Protein AF-A0A822BN48-F1 (afdb_monomer_lite)

Sequence (76 aa):
METKLGKQELIKIGGGISGILHPFNIYLDGPHQGLEQKLIICNIDLSQLCIIQVFIDSAGHYSRPEVRQNDANYAP

Organism: NCBI:txid392032

Inter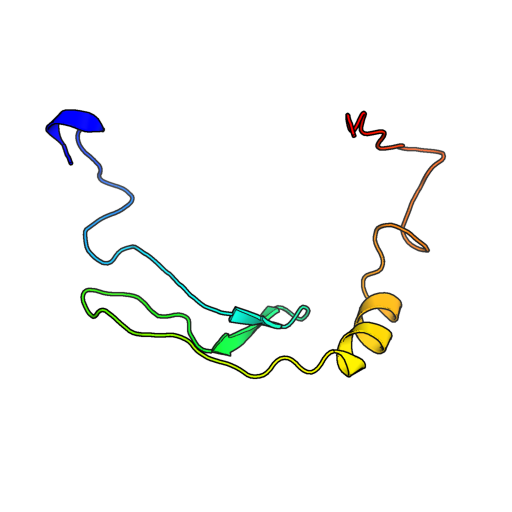Pro domains:
  IPR036526 Carbon-nitrogen hydrolase superfamily [SSF56317] (13-68)

Structure (mmCIF, N/CA/C/O backbone):
data_AF-A0A822BN48-F1
#
_entry.id   AF-A0A822BN48-F1
#
loop_
_atom_site.group_PDB
_atom_site.id
_atom_site.type_symbol
_atom_site.label_atom_id
_atom_site.label_alt_id
_atom_site.label_comp_id
_atom_site.label_asym_id
_atom_site.label_entity_id
_atom_site.label_seq_id
_atom_site.pdbx_PDB_ins_code
_atom_site.Cartn_x
_atom_site.Cartn_y
_atom_site.Cartn_z
_atom_site.occupancy
_atom_site.B_iso_or_equiv
_atom_site.auth_seq_id
_atom_site.auth_comp_id
_atom_site.auth_asym_id
_atom_site.auth_atom_id
_atom_site.pdbx_PDB_model_num
ATOM 1 N N . MET A 1 1 ? 0.010 1.415 30.355 1.00 65.25 1 MET A N 1
ATOM 2 C CA . MET A 1 1 ? 0.811 1.885 29.202 1.00 65.25 1 MET A CA 1
ATOM 3 C C . MET A 1 1 ? 1.979 2.735 29.697 1.00 65.25 1 MET A C 1
ATOM 5 O O . MET A 1 1 ? 3.113 2.383 29.413 1.00 65.25 1 MET A O 1
ATOM 9 N N . GLU A 1 2 ? 1.718 3.739 30.540 1.00 76.81 2 GLU A N 1
ATOM 10 C CA . GLU A 1 2 ? 2.734 4.615 31.153 1.00 76.81 2 GLU A CA 1
ATOM 11 C C . GLU A 1 2 ? 3.813 3.881 31.968 1.00 76.81 2 GLU A C 1
ATOM 13 O O . GLU A 1 2 ? 4.997 4.147 31.808 1.00 76.81 2 GLU A O 1
ATOM 18 N N . THR A 1 3 ? 3.438 2.863 32.746 1.00 79.56 3 THR A N 1
ATOM 19 C CA . THR A 1 3 ? 4.393 2.039 33.511 1.00 79.56 3 THR A CA 1
ATOM 20 C C . THR A 1 3 ? 5.351 1.204 32.653 1.00 79.56 3 THR A C 1
ATOM 22 O O . THR A 1 3 ? 6.347 0.719 33.175 1.00 79.56 3 THR A O 1
ATOM 25 N N . LYS A 1 4 ? 5.063 1.008 31.356 1.00 80.44 4 LYS A N 1
ATOM 26 C CA . LYS A 1 4 ? 5.889 0.198 30.438 1.00 80.44 4 LYS A CA 1
ATOM 27 C C . LYS A 1 4 ? 6.612 1.022 29.371 1.00 80.44 4 LYS A C 1
ATOM 29 O O . LYS A 1 4 ? 7.700 0.640 28.966 1.00 80.44 4 LYS A O 1
ATOM 34 N N . LEU A 1 5 ? 6.000 2.107 28.894 1.00 78.31 5 LEU A N 1
ATOM 35 C CA . LEU A 1 5 ? 6.511 2.930 27.788 1.00 78.31 5 LEU A CA 1
ATOM 36 C C . LEU A 1 5 ? 6.872 4.364 28.215 1.00 78.31 5 LEU A C 1
ATOM 38 O O . LEU A 1 5 ? 7.313 5.149 27.382 1.00 78.31 5 LEU A O 1
ATOM 42 N N . GLY A 1 6 ? 6.685 4.713 29.492 1.00 84.62 6 GLY A N 1
ATOM 43 C CA . GLY A 1 6 ? 6.780 6.088 29.973 1.00 84.62 6 GLY A CA 1
ATOM 44 C C . GLY A 1 6 ? 5.551 6.926 29.610 1.00 84.62 6 GLY A C 1
ATOM 45 O O . GLY A 1 6 ? 4.617 6.462 28.946 1.00 84.62 6 GLY A O 1
ATOM 46 N N . LYS A 1 7 ? 5.535 8.176 30.078 1.00 84.62 7 LYS A N 1
ATOM 47 C CA . LYS A 1 7 ? 4.482 9.145 29.762 1.00 84.62 7 LYS A CA 1
ATOM 48 C C . LYS A 1 7 ? 4.480 9.430 28.254 1.00 84.62 7 LYS A C 1
ATOM 50 O O . LYS A 1 7 ? 5.477 9.904 27.717 1.00 84.62 7 LYS A O 1
ATOM 55 N N . GLN A 1 8 ? 3.371 9.126 27.578 1.00 80.00 8 GLN A N 1
ATOM 56 C CA . GLN A 1 8 ? 3.214 9.298 26.131 1.00 80.00 8 GLN A CA 1
ATOM 57 C C . GLN A 1 8 ? 2.287 10.482 25.834 1.00 80.00 8 GLN A C 1
ATOM 59 O O . GLN A 1 8 ? 1.093 10.423 26.116 1.00 80.00 8 GLN A O 1
ATOM 64 N N . GLU A 1 9 ? 2.829 11.537 25.228 1.00 82.25 9 GLU A N 1
ATOM 65 C CA . GLU A 1 9 ? 2.070 12.736 24.835 1.00 82.25 9 GLU A CA 1
ATOM 66 C C . GLU A 1 9 ? 1.705 12.762 23.342 1.00 82.25 9 GLU A C 1
ATOM 68 O O . GLU A 1 9 ? 0.824 13.524 22.944 1.00 82.25 9 GLU A O 1
ATOM 73 N N . LEU A 1 10 ? 2.349 11.926 22.517 1.00 79.75 10 LEU A N 1
ATOM 74 C CA . LEU A 1 10 ? 2.216 11.948 21.056 1.00 79.75 10 LEU A CA 1
ATOM 75 C C . LEU A 1 10 ? 1.091 11.038 20.550 1.00 79.75 10 LEU A C 1
ATOM 77 O O . LEU A 1 10 ? 0.297 11.452 19.712 1.00 79.75 10 LEU A O 1
ATOM 81 N N . ILE A 1 11 ? 0.995 9.810 21.069 1.00 78.44 11 ILE A N 1
ATOM 82 C CA . ILE A 1 11 ? -0.038 8.840 20.674 1.00 78.44 11 ILE A CA 1
ATOM 83 C C . ILE A 1 11 ? -0.968 8.605 21.860 1.00 78.44 11 ILE A C 1
ATOM 85 O O . ILE A 1 11 ? -0.647 7.863 22.789 1.00 78.44 11 ILE A O 1
ATOM 89 N N . LYS A 1 12 ? -2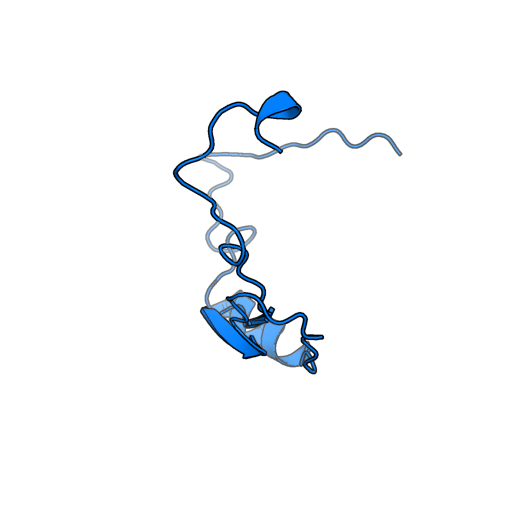.120 9.276 21.831 1.00 83.12 12 LYS A N 1
ATOM 90 C CA . LYS A 1 12 ? -3.161 9.178 22.863 1.00 83.12 12 LYS A CA 1
ATOM 91 C C . LYS A 1 12 ? -4.139 8.045 22.545 1.00 83.12 12 LYS A C 1
ATOM 93 O O . LYS A 1 12 ? -4.111 7.468 21.457 1.00 83.12 12 LYS A O 1
ATOM 98 N N . ILE A 1 13 ? -5.012 7.717 23.498 1.00 83.19 13 ILE A N 1
ATOM 99 C CA . ILE A 1 13 ? -6.104 6.759 23.268 1.00 83.19 13 ILE A CA 1
ATOM 100 C C . ILE A 1 13 ? -6.927 7.241 22.062 1.00 83.19 13 ILE A C 1
ATOM 102 O O . ILE A 1 13 ? -7.312 8.406 22.003 1.00 83.19 13 ILE A O 1
ATOM 106 N N . GLY A 1 14 ? -7.150 6.353 21.091 1.00 85.00 14 GLY A N 1
ATOM 107 C CA . GLY A 1 14 ? -7.821 6.679 19.828 1.00 85.00 14 GLY A CA 1
ATOM 108 C C . GLY A 1 14 ? -6.953 7.401 18.789 1.00 85.00 14 GLY A C 1
ATOM 109 O O . GLY A 1 14 ? -7.466 7.790 17.745 1.00 85.00 14 GLY A O 1
ATOM 110 N N . GLY A 1 15 ? -5.650 7.563 19.042 1.00 85.50 15 GLY A N 1
ATOM 111 C CA . GLY A 1 15 ? -4.682 8.134 18.096 1.00 85.50 15 GLY A CA 1
ATOM 112 C C . GLY A 1 15 ? -4.175 7.155 17.030 1.00 85.50 15 GLY A C 1
ATOM 113 O O . GLY A 1 15 ? -3.304 7.513 16.244 1.00 85.50 15 GLY A O 1
ATOM 114 N N . GLY A 1 16 ? -4.679 5.918 17.017 1.00 89.25 16 GLY A N 1
ATOM 115 C CA . GLY A 1 16 ? -4.417 4.967 15.942 1.00 89.25 16 GLY A CA 1
ATOM 116 C C . GLY A 1 16 ? -5.189 5.355 14.684 1.00 89.25 16 GLY A C 1
ATOM 117 O O . GLY A 1 16 ? -6.351 5.747 14.767 1.00 89.25 16 GLY A O 1
ATOM 118 N N . ILE A 1 17 ? -4.536 5.231 13.532 1.00 92.50 17 ILE A N 1
ATOM 119 C CA . ILE A 1 17 ? -5.137 5.467 12.221 1.00 92.50 17 ILE A CA 1
ATOM 120 C C . ILE A 1 17 ? -4.968 4.186 11.414 1.00 92.50 17 ILE A C 1
ATOM 122 O O . ILE A 1 17 ? -3.879 3.615 11.360 1.00 92.50 17 ILE A O 1
ATOM 126 N N . SER A 1 18 ? -6.045 3.698 10.815 1.00 95.06 18 SER A N 1
ATOM 127 C CA . SER A 1 18 ? -6.020 2.515 9.951 1.00 95.06 18 SER A CA 1
ATOM 128 C C . SER A 1 18 ? -6.784 2.798 8.669 1.00 95.06 18 SER A C 1
ATOM 130 O O . SER A 1 18 ? -7.813 3.460 8.697 1.00 95.06 18 SER A O 1
ATOM 132 N N . GLY A 1 19 ? -6.290 2.313 7.538 1.00 96.06 19 GLY A N 1
ATOM 133 C CA . GLY A 1 19 ? -6.921 2.508 6.237 1.00 96.06 19 GLY A CA 1
ATOM 134 C C . GLY A 1 19 ? -6.193 1.713 5.166 1.00 96.06 19 GLY A C 1
ATOM 135 O O . GLY A 1 19 ? -5.056 1.286 5.369 1.00 96.06 19 GLY A O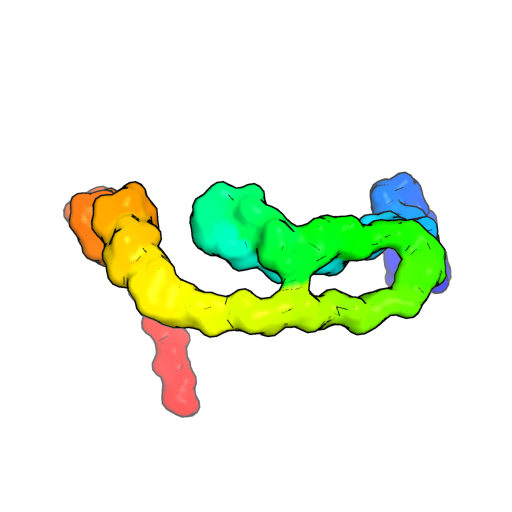 1
ATOM 136 N N . ILE A 1 20 ? -6.856 1.511 4.034 1.00 97.75 20 ILE A N 1
ATOM 137 C CA . ILE A 1 20 ? -6.296 0.824 2.871 1.00 97.75 20 ILE A CA 1
ATOM 138 C C . ILE A 1 20 ? -6.122 1.867 1.775 1.00 97.75 20 ILE A C 1
ATOM 140 O O . ILE A 1 20 ? -7.086 2.540 1.419 1.00 97.75 20 ILE A O 1
ATOM 144 N N . LEU A 1 21 ? -4.903 2.025 1.255 1.00 96.56 21 LEU A N 1
ATOM 145 C CA . LEU A 1 21 ? -4.605 2.998 0.207 1.00 96.56 21 LEU A CA 1
ATOM 146 C C . LEU A 1 21 ? -4.392 2.314 -1.143 1.00 96.56 21 LEU A C 1
ATOM 148 O O . LEU A 1 21 ? -3.639 1.350 -1.266 1.00 96.56 21 LEU A O 1
ATOM 152 N N . HIS A 1 22 ? -5.005 2.888 -2.169 1.00 95.56 22 HIS A N 1
ATOM 153 C CA . HIS A 1 22 ? -4.627 2.697 -3.556 1.00 95.56 22 HIS A CA 1
ATOM 154 C C . HIS A 1 22 ? -3.220 3.282 -3.792 1.00 95.56 22 HIS A C 1
ATOM 156 O O . HIS A 1 22 ? -2.907 4.327 -3.215 1.00 95.56 22 HIS A O 1
ATOM 162 N N . PRO A 1 23 ? -2.388 2.710 -4.684 1.00 93.94 23 PRO A N 1
ATOM 163 C CA . PRO A 1 23 ? -1.037 3.219 -4.959 1.00 93.94 23 PRO A CA 1
ATOM 164 C C . PRO A 1 23 ? -0.948 4.681 -5.439 1.00 93.94 23 PRO A C 1
ATOM 166 O O . PRO A 1 23 ? 0.105 5.297 -5.320 1.00 93.94 23 PRO A O 1
ATOM 169 N N . PHE A 1 24 ? -2.052 5.276 -5.908 1.00 92.38 24 PHE A N 1
ATOM 170 C CA . PHE A 1 24 ? -2.170 6.730 -6.134 1.00 92.38 24 PHE A CA 1
ATOM 171 C C . PHE A 1 24 ? -2.578 7.538 -4.887 1.00 92.38 24 PHE A C 1
ATOM 173 O O . PHE A 1 24 ? -3.107 8.639 -5.005 1.00 92.38 24 PHE A O 1
ATOM 180 N N . ASN A 1 25 ? -2.321 7.016 -3.688 1.00 92.94 25 ASN A N 1
ATOM 181 C CA . ASN A 1 25 ? -2.593 7.661 -2.399 1.00 92.94 25 ASN A CA 1
ATOM 182 C C . ASN A 1 25 ? -4.073 8.007 -2.155 1.00 92.94 25 ASN A C 1
ATOM 184 O O . ASN A 1 25 ? -4.391 8.998 -1.501 1.00 92.94 25 ASN A O 1
ATOM 188 N N . ILE A 1 26 ? -4.985 7.182 -2.668 1.00 93.81 26 ILE A N 1
ATOM 189 C CA . ILE A 1 26 ? -6.431 7.327 -2.451 1.00 93.81 26 ILE A CA 1
ATOM 190 C C . ILE A 1 26 ? -6.860 6.279 -1.425 1.00 93.81 26 ILE A C 1
ATOM 192 O O . ILE A 1 26 ? -6.524 5.111 -1.588 1.00 93.81 26 ILE A O 1
ATOM 196 N N . TYR A 1 27 ? -7.611 6.655 -0.391 1.00 96.56 27 TYR A N 1
ATOM 197 C CA . TYR A 1 27 ? -8.188 5.672 0.529 1.00 96.56 27 TYR A CA 1
ATOM 198 C C . TYR A 1 27 ? -9.274 4.851 -0.178 1.00 96.56 27 TYR A C 1
ATOM 200 O O . TYR A 1 27 ? -10.246 5.408 -0.681 1.00 96.56 27 TYR A O 1
ATOM 208 N N . LEU A 1 28 ? -9.099 3.530 -0.214 1.00 96.62 28 LEU A N 1
ATOM 209 C CA . LEU A 1 28 ? -10.103 2.566 -0.672 1.00 96.62 28 LEU A CA 1
ATOM 210 C C . LEU A 1 28 ? -11.123 2.263 0.433 1.00 96.62 28 LEU A C 1
ATOM 212 O O . LEU A 1 28 ? -12.299 2.066 0.145 1.00 96.62 28 LEU A O 1
ATOM 216 N N . ASP A 1 29 ? -10.666 2.251 1.687 1.00 96.19 29 ASP A N 1
ATOM 217 C CA . ASP A 1 29 ? -11.496 2.287 2.893 1.00 96.19 29 ASP A CA 1
ATOM 218 C C . ASP A 1 29 ? -10.683 2.906 4.049 1.00 96.19 29 ASP A C 1
ATOM 220 O O . ASP A 1 29 ? -9.454 2.770 4.116 1.00 96.19 29 ASP A O 1
ATOM 224 N N . GLY A 1 30 ? -11.357 3.616 4.950 1.00 93.00 30 GLY A N 1
ATOM 225 C CA . GLY A 1 30 ? -10.742 4.485 5.957 1.00 93.00 30 GLY A CA 1
ATOM 226 C C . GLY A 1 30 ? -10.447 5.919 5.460 1.00 93.00 30 GLY A C 1
ATOM 227 O O . GLY A 1 30 ? -11.003 6.347 4.450 1.00 93.00 30 GLY A O 1
ATOM 228 N N . PRO A 1 31 ? -9.602 6.691 6.172 1.00 93.75 31 PRO A N 1
ATOM 229 C CA . PRO A 1 31 ? -8.936 6.318 7.414 1.00 93.75 31 PRO A CA 1
ATOM 230 C C . PRO A 1 31 ? -9.935 6.247 8.577 1.00 93.75 31 PRO A C 1
ATOM 232 O O . PRO A 1 31 ? -10.735 7.155 8.792 1.00 93.75 31 PRO A O 1
ATOM 235 N N . HIS A 1 32 ? -9.880 5.167 9.347 1.00 94.69 32 HIS A N 1
ATOM 236 C CA . HIS A 1 32 ? -10.575 5.049 10.622 1.00 94.69 32 HIS A CA 1
ATOM 237 C C . HIS A 1 32 ? -9.679 5.554 11.750 1.00 94.69 32 HIS A C 1
ATOM 239 O O . HIS A 1 32 ? -8.502 5.195 11.815 1.00 94.69 32 HIS A O 1
ATOM 245 N N . GLN A 1 33 ? -10.253 6.362 12.637 1.00 92.75 33 GLN A N 1
ATOM 246 C CA . GLN A 1 33 ? -9.587 6.970 13.788 1.00 92.75 33 GLN A CA 1
ATOM 247 C C . GLN A 1 33 ? -10.577 7.129 14.950 1.00 92.75 33 GLN A C 1
ATOM 249 O O . GLN A 1 33 ? -11.792 7.079 14.753 1.00 92.75 33 GLN A O 1
ATOM 254 N N . GLY A 1 34 ? -10.072 7.391 16.157 1.00 90.81 34 GLY A N 1
ATOM 255 C CA . GLY A 1 34 ? -10.899 7.622 17.341 1.00 90.81 34 GLY A CA 1
ATOM 256 C C . GLY A 1 34 ? -11.059 6.388 18.230 1.00 90.81 34 GLY A C 1
ATOM 257 O O . GLY A 1 34 ? -10.262 5.455 18.184 1.00 90.81 34 GLY A O 1
ATOM 258 N N . LE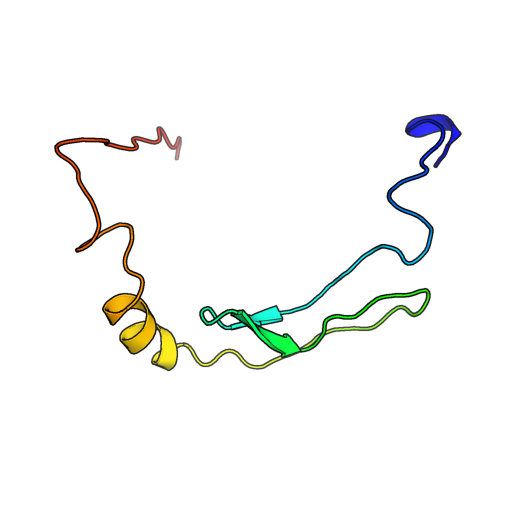U A 1 35 ? -12.056 6.427 19.117 1.00 92.25 35 LEU A N 1
ATOM 259 C CA . LEU A 1 35 ? -12.236 5.426 20.181 1.00 92.25 35 LEU A CA 1
ATOM 260 C C . LEU A 1 35 ? -13.011 4.180 19.737 1.00 92.25 35 LEU A C 1
ATOM 262 O O . LEU A 1 35 ? -13.000 3.168 20.435 1.00 92.25 35 LEU A O 1
ATOM 266 N N . GLU A 1 36 ? -13.706 4.265 18.607 1.00 93.06 36 GLU A N 1
ATOM 267 C CA . GLU A 1 36 ? -14.497 3.164 18.074 1.00 93.06 36 GLU A CA 1
ATOM 268 C C . GLU A 1 36 ? -13.586 2.087 17.479 1.00 93.06 36 GLU A C 1
ATOM 270 O O . GLU A 1 36 ? -12.608 2.390 16.796 1.00 93.06 36 GLU A O 1
ATOM 275 N N . GLN A 1 37 ? -13.921 0.818 17.700 1.00 91.75 37 GLN A N 1
ATOM 276 C CA . GLN A 1 37 ? -13.299 -0.290 16.982 1.00 91.75 37 GLN A CA 1
ATOM 277 C C . GLN A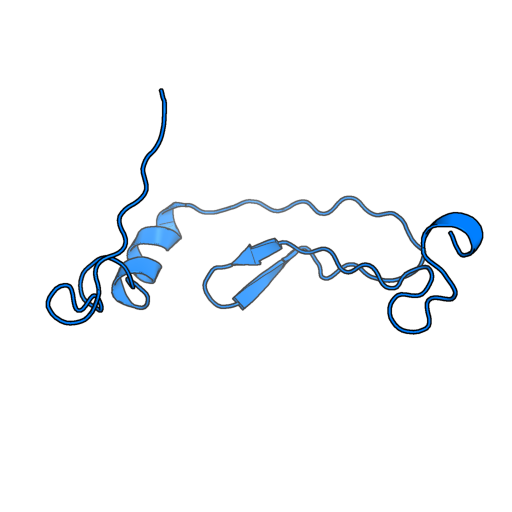 1 37 ? -14.130 -0.613 15.747 1.00 91.75 37 GLN A C 1
ATOM 279 O O . GLN A 1 37 ? -15.329 -0.861 15.853 1.00 91.75 37 GLN A O 1
ATOM 284 N N . LYS A 1 38 ? -13.480 -0.644 14.585 1.00 93.25 38 LYS A N 1
ATOM 285 C CA . LYS A 1 38 ? -14.135 -0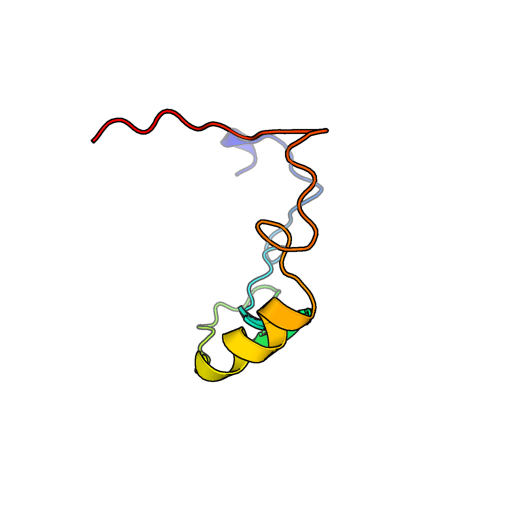.889 13.305 1.00 93.25 38 LYS A CA 1
ATOM 286 C C . LYS A 1 38 ? -13.289 -1.819 12.444 1.00 93.25 38 LYS A C 1
ATOM 288 O O . LYS A 1 38 ? -12.064 -1.711 12.429 1.00 93.25 38 LYS A O 1
ATOM 293 N N . LEU A 1 39 ? -13.953 -2.711 11.713 1.00 95.56 39 LEU A N 1
ATOM 294 C CA . LEU A 1 39 ? -13.326 -3.504 10.660 1.00 95.56 39 LEU A CA 1
ATOM 295 C C . LEU A 1 39 ? -13.319 -2.700 9.350 1.00 95.56 39 LEU A C 1
ATOM 297 O O . LEU A 1 39 ? -14.359 -2.188 8.938 1.00 95.56 39 LEU A O 1
ATOM 301 N N . ILE A 1 40 ? -12.148 -2.597 8.723 1.00 96.38 40 ILE A N 1
ATOM 302 C CA . ILE A 1 40 ? -11.929 -1.922 7.435 1.00 96.38 40 ILE A CA 1
ATOM 303 C C . ILE A 1 40 ? -11.793 -3.006 6.370 1.00 96.38 40 ILE A C 1
ATOM 305 O O . ILE A 1 40 ? -10.974 -3.915 6.523 1.00 96.38 40 ILE A O 1
ATOM 309 N N . ILE A 1 41 ? -12.606 -2.938 5.319 1.00 97.00 41 ILE A N 1
ATOM 310 C CA . ILE A 1 41 ? -12.673 -3.948 4.260 1.00 97.00 41 ILE A CA 1
ATOM 311 C C . ILE A 1 41 ? -12.819 -3.240 2.919 1.00 97.00 41 ILE A C 1
ATOM 313 O O . ILE A 1 41 ? -13.715 -2.424 2.731 1.00 97.00 41 ILE A O 1
ATOM 317 N N . CYS A 1 42 ? -11.989 -3.609 1.948 1.00 97.25 42 CYS A N 1
ATOM 318 C CA . CYS A 1 42 ? -12.150 -3.157 0.571 1.00 97.25 42 CYS A CA 1
ATOM 319 C C . CYS A 1 42 ? -11.812 -4.279 -0.416 1.00 97.25 42 CYS A C 1
ATOM 321 O O . CYS A 1 42 ? -11.144 -5.252 -0.060 1.00 97.25 42 CYS A O 1
ATOM 323 N N . ASN A 1 43 ? -12.254 -4.116 -1.663 1.00 97.19 43 ASN A N 1
ATOM 324 C CA . ASN A 1 43 ? -11.827 -4.955 -2.777 1.00 97.19 43 ASN A CA 1
ATOM 325 C C . ASN A 1 43 ? -10.633 -4.304 -3.474 1.00 97.19 43 ASN A C 1
ATOM 327 O O . ASN A 1 43 ? -10.658 -3.107 -3.759 1.00 97.19 43 ASN A O 1
ATOM 331 N N . ILE A 1 44 ? -9.616 -5.104 -3.786 1.00 96.25 44 ILE A N 1
ATOM 332 C CA . ILE A 1 44 ? -8.421 -4.645 -4.494 1.00 96.25 44 ILE A CA 1
ATOM 333 C C . ILE A 1 44 ? -8.487 -5.146 -5.935 1.00 96.25 44 ILE A C 1
ATOM 335 O O . ILE A 1 44 ? -8.507 -6.351 -6.179 1.00 96.25 44 ILE A O 1
ATOM 339 N N . ASP A 1 45 ? -8.494 -4.213 -6.885 1.00 95.62 45 ASP A N 1
ATOM 340 C CA . ASP A 1 45 ? -8.400 -4.515 -8.312 1.00 95.62 45 ASP A CA 1
ATOM 341 C C . ASP A 1 45 ? -6.930 -4.555 -8.752 1.00 95.62 45 ASP A C 1
ATOM 343 O O . ASP A 1 45 ? -6.288 -3.528 -8.977 1.00 95.62 45 ASP A O 1
ATOM 347 N N . LEU A 1 46 ? -6.388 -5.766 -8.882 1.00 95.81 46 LEU A N 1
ATOM 348 C CA . LEU A 1 46 ? -4.994 -5.976 -9.278 1.00 95.81 46 LEU A CA 1
ATOM 349 C C . LEU A 1 46 ? -4.712 -5.591 -10.737 1.00 95.81 46 LEU A C 1
ATOM 351 O O . LEU A 1 46 ? -3.548 -5.394 -11.087 1.00 95.81 46 LEU A O 1
ATOM 355 N N . SER A 1 47 ? -5.735 -5.437 -11.585 1.00 95.56 47 SER A N 1
ATOM 356 C CA . SER A 1 47 ? -5.533 -5.021 -12.980 1.00 95.56 47 SER A CA 1
ATOM 357 C C . SER A 1 47 ? -4.995 -3.588 -13.092 1.00 95.56 47 SER A C 1
ATOM 359 O O . SER A 1 47 ? -4.312 -3.246 -14.058 1.00 95.56 47 SER A O 1
ATOM 361 N N . GLN A 1 48 ? -5.207 -2.766 -12.058 1.00 94.19 48 GLN A N 1
ATOM 362 C CA . GLN A 1 48 ? -4.735 -1.381 -12.001 1.00 94.19 48 GLN A CA 1
ATOM 363 C C . GLN A 1 48 ? -3.219 -1.282 -11.780 1.00 94.19 48 GLN A C 1
ATOM 365 O O . GLN A 1 48 ? -2.616 -0.249 -12.072 1.00 94.19 48 GLN A O 1
ATOM 370 N N . LEU A 1 49 ? -2.559 -2.358 -11.333 1.00 92.94 49 LEU A N 1
ATOM 371 C CA . LEU A 1 49 ? -1.108 -2.359 -11.122 1.00 92.94 49 LEU A CA 1
ATOM 372 C C . LEU A 1 49 ? -0.327 -2.124 -12.419 1.00 92.94 49 LEU A C 1
ATOM 374 O O . LEU A 1 49 ? 0.722 -1.484 -12.382 1.00 92.94 49 LEU A O 1
ATOM 378 N N . CYS A 1 50 ? -0.846 -2.577 -13.565 1.00 92.56 50 CYS A N 1
ATOM 379 C CA . CYS A 1 50 ? -0.184 -2.390 -14.855 1.00 92.56 50 CYS A CA 1
ATOM 380 C C . CYS A 1 50 ? 0.018 -0.907 -15.179 1.00 92.56 50 CYS A C 1
ATOM 382 O O . CYS A 1 50 ? 1.122 -0.505 -15.541 1.00 92.56 50 CYS A O 1
ATOM 384 N N . ILE A 1 51 ? -1.022 -0.084 -15.010 1.00 93.19 51 ILE A N 1
ATOM 385 C CA . ILE A 1 51 ? -0.909 1.351 -15.283 1.00 93.19 51 ILE A CA 1
ATOM 386 C C . ILE A 1 51 ? -0.045 2.049 -14.229 1.00 93.19 51 ILE A C 1
ATOM 388 O O . ILE A 1 51 ? 0.725 2.940 -14.570 1.00 93.19 51 ILE A O 1
ATOM 392 N N . ILE A 1 52 ? -0.090 1.606 -12.969 1.00 93.75 52 ILE A N 1
ATOM 393 C CA . ILE A 1 52 ? 0.747 2.167 -11.899 1.00 93.75 52 ILE A CA 1
ATOM 394 C C . ILE A 1 52 ? 2.237 1.990 -12.206 1.00 93.75 52 ILE A C 1
ATOM 396 O O . ILE A 1 52 ? 2.989 2.945 -12.047 1.00 93.75 52 ILE A O 1
ATOM 400 N N . GLN A 1 53 ? 2.664 0.822 -12.696 1.00 92.19 53 GLN A N 1
ATOM 401 C CA . GLN A 1 53 ? 4.072 0.573 -13.047 1.00 92.19 53 GLN A CA 1
ATOM 402 C C . GLN A 1 53 ? 4.562 1.466 -14.200 1.00 92.19 53 GLN A C 1
ATOM 404 O O . GLN A 1 53 ? 5.727 1.849 -14.241 1.00 92.19 53 GLN A O 1
ATOM 409 N N . VAL A 1 54 ? 3.678 1.889 -15.110 1.00 93.50 54 VAL A N 1
ATOM 410 C CA . VAL A 1 54 ? 4.051 2.877 -16.138 1.00 93.50 54 VAL A CA 1
ATOM 411 C C . VAL A 1 54 ? 4.455 4.209 -15.495 1.00 93.50 54 VAL A C 1
ATOM 413 O O . VAL A 1 54 ? 5.426 4.825 -15.925 1.00 93.50 54 VAL A O 1
ATOM 416 N N . PHE A 1 55 ? 3.747 4.641 -14.447 1.00 92.62 55 PHE A N 1
ATOM 417 C CA . PHE A 1 55 ? 3.989 5.928 -13.787 1.00 92.62 55 PHE A CA 1
ATOM 418 C C . PHE A 1 55 ? 5.015 5.874 -12.644 1.00 92.62 55 PHE A C 1
ATOM 420 O O . PHE A 1 55 ? 5.689 6.870 -12.397 1.00 92.62 55 PHE A O 1
ATOM 427 N N . ILE A 1 56 ? 5.103 4.763 -11.908 1.00 91.56 56 ILE A N 1
ATOM 428 C CA . ILE A 1 56 ? 5.792 4.678 -10.609 1.00 91.56 56 ILE A CA 1
ATOM 429 C C . ILE A 1 56 ? 6.583 3.360 -10.489 1.00 91.56 56 ILE A C 1
ATOM 431 O O . ILE A 1 56 ? 6.407 2.593 -9.544 1.00 91.56 56 ILE A O 1
ATOM 435 N N . ASP A 1 57 ? 7.470 3.087 -11.446 1.00 93.56 57 ASP A N 1
ATOM 436 C CA . ASP A 1 57 ? 8.376 1.930 -11.396 1.00 93.56 57 ASP A CA 1
ATOM 437 C C . ASP A 1 57 ? 9.785 2.344 -10.945 1.00 93.56 57 ASP A C 1
ATOM 439 O O . ASP A 1 57 ? 10.657 2.711 -11.736 1.00 93.56 57 ASP A O 1
ATOM 443 N N . SER A 1 58 ? 9.995 2.307 -9.628 1.00 91.88 58 SER A N 1
ATOM 444 C CA . SER A 1 58 ? 11.259 2.687 -8.987 1.00 91.88 58 SER A CA 1
ATOM 445 C C . SER A 1 58 ? 12.366 1.637 -9.116 1.00 91.88 58 SER A C 1
ATOM 447 O O . SER A 1 58 ? 13.539 1.969 -8.937 1.00 91.88 58 SER A O 1
ATOM 449 N N . ALA A 1 59 ? 12.012 0.383 -9.407 1.00 91.81 59 ALA A N 1
ATOM 450 C CA . ALA A 1 59 ? 12.954 -0.727 -9.510 1.00 91.81 59 ALA A CA 1
ATOM 451 C C . ALA A 1 59 ? 13.374 -1.020 -10.959 1.00 91.81 59 ALA A C 1
ATOM 453 O O . ALA A 1 59 ? 14.443 -1.586 -11.167 1.00 91.81 59 ALA A O 1
ATOM 454 N N . GLY A 1 60 ? 12.570 -0.627 -11.946 1.00 92.56 60 GLY A N 1
ATOM 455 C CA . GLY A 1 60 ? 12.860 -0.754 -13.369 1.00 92.56 60 GLY A CA 1
ATOM 456 C C . GLY A 1 60 ? 13.284 0.572 -13.987 1.00 92.56 60 GLY A C 1
ATOM 457 O O . GLY A 1 60 ? 14.429 0.987 -13.813 1.00 92.56 60 GLY A O 1
ATOM 458 N N . HIS A 1 61 ? 12.412 1.228 -14.757 1.00 93.81 61 HIS A N 1
ATOM 459 C CA . HIS A 1 61 ? 12.841 2.299 -15.679 1.00 93.81 61 HIS A CA 1
ATOM 460 C C . HIS A 1 61 ? 13.299 3.602 -15.009 1.00 93.81 61 HIS A C 1
ATOM 462 O O . HIS A 1 61 ? 14.097 4.328 -15.602 1.00 93.81 61 HIS A O 1
ATOM 468 N N . TYR A 1 62 ? 12.888 3.869 -13.764 1.00 95.00 62 TYR A N 1
ATOM 469 C CA . TYR A 1 62 ? 13.459 4.964 -12.966 1.00 95.00 62 TYR A CA 1
ATOM 470 C C . TYR A 1 62 ? 14.691 4.558 -12.147 1.00 95.00 62 TYR A C 1
ATOM 472 O O . TYR A 1 62 ? 15.296 5.410 -11.488 1.00 95.00 62 TYR A O 1
ATOM 480 N N . SER A 1 63 ? 15.080 3.282 -12.159 1.00 95.62 63 SER A N 1
ATOM 481 C CA . SER A 1 63 ? 16.266 2.833 -11.433 1.00 95.62 63 SER A CA 1
ATOM 482 C C . SER A 1 63 ? 17.550 3.386 -12.061 1.00 95.62 63 SER A C 1
ATOM 484 O O . SER A 1 63 ? 17.653 3.609 -13.268 1.00 95.62 63 SER A O 1
ATOM 486 N N . ARG A 1 64 ? 18.550 3.627 -11.209 1.00 95.62 64 ARG A N 1
ATOM 487 C CA . ARG A 1 64 ? 19.897 4.068 -11.594 1.00 95.62 64 ARG A CA 1
ATOM 488 C C . ARG A 1 64 ? 20.924 3.089 -11.022 1.00 95.62 64 ARG A C 1
ATOM 490 O O . ARG A 1 64 ? 21.570 3.409 -10.017 1.00 95.62 64 ARG A O 1
ATOM 497 N N . PRO A 1 65 ? 21.029 1.871 -11.582 1.00 94.88 65 PRO A N 1
ATOM 498 C CA . PRO A 1 65 ? 21.896 0.820 -11.047 1.00 94.88 65 PRO A CA 1
ATOM 499 C C . PRO A 1 65 ? 23.385 1.179 -11.102 1.00 94.88 65 PRO A C 1
ATOM 501 O O . PRO A 1 65 ? 24.183 0.600 -10.371 1.00 94.88 65 PRO A O 1
ATOM 504 N N . GLU A 1 66 ? 23.773 2.143 -11.931 1.00 96.31 66 GLU A N 1
ATOM 505 C CA . GLU A 1 66 ? 25.116 2.716 -11.946 1.00 96.31 66 GLU A CA 1
ATOM 506 C C . GLU A 1 66 ? 25.381 3.672 -10.772 1.00 96.31 66 GLU A C 1
ATOM 508 O O . GLU A 1 66 ? 26.534 3.967 -10.474 1.00 96.31 66 GLU A O 1
ATOM 513 N N . VAL A 1 67 ? 24.329 4.166 -10.109 1.00 97.06 67 VAL A N 1
ATOM 514 C CA . VAL A 1 67 ? 24.426 5.063 -8.946 1.00 97.06 67 VAL A CA 1
ATOM 515 C C . VAL A 1 67 ? 24.254 4.291 -7.643 1.00 97.06 67 VAL A C 1
ATOM 517 O O . VAL A 1 67 ? 25.002 4.515 -6.694 1.00 97.06 67 VAL A O 1
ATOM 520 N N . ARG A 1 68 ? 23.254 3.405 -7.562 1.00 94.25 68 ARG A N 1
ATOM 521 C CA . ARG A 1 68 ? 22.958 2.652 -6.340 1.00 94.25 68 ARG A CA 1
ATOM 522 C C . ARG A 1 68 ? 22.368 1.286 -6.653 1.00 94.25 68 ARG A C 1
ATOM 524 O O . ARG A 1 68 ? 21.358 1.189 -7.347 1.00 94.25 68 ARG A O 1
ATOM 531 N N . GLN A 1 69 ? 22.937 0.266 -6.023 1.00 92.69 69 GLN A N 1
ATOM 532 C CA . GLN A 1 69 ? 22.416 -1.097 -6.012 1.00 92.69 69 GLN A CA 1
ATOM 533 C C . GLN A 1 69 ? 22.017 -1.474 -4.586 1.00 92.69 69 GLN A C 1
ATOM 535 O O . GLN A 1 69 ? 22.644 -1.035 -3.621 1.00 92.69 69 GLN A O 1
ATOM 540 N N . ASN A 1 70 ? 20.933 -2.235 -4.467 1.00 88.69 70 ASN A N 1
ATOM 541 C CA . ASN A 1 70 ? 20.390 -2.695 -3.198 1.00 88.69 70 ASN A CA 1
ATOM 542 C C . ASN A 1 70 ? 20.385 -4.223 -3.192 1.00 88.69 70 ASN A C 1
ATOM 544 O O . ASN A 1 70 ? 19.432 -4.833 -3.674 1.00 88.69 70 ASN A O 1
ATOM 548 N N . ASP A 1 71 ? 21.423 -4.815 -2.613 1.00 90.56 71 ASP A N 1
ATOM 549 C CA . ASP A 1 71 ? 21.506 -6.260 -2.428 1.00 90.56 71 ASP A CA 1
ATOM 550 C C . ASP A 1 71 ? 20.955 -6.654 -1.055 1.00 90.56 71 ASP A C 1
ATOM 552 O O . ASP A 1 71 ? 21.202 -5.985 -0.047 1.00 90.56 71 ASP A O 1
ATOM 556 N N . ALA A 1 72 ? 20.212 -7.756 -1.004 1.00 90.31 72 ALA A N 1
ATOM 557 C CA . ALA A 1 72 ? 19.697 -8.331 0.231 1.00 90.31 72 ALA A CA 1
ATOM 558 C C . ALA A 1 72 ? 20.061 -9.818 0.293 1.00 90.31 72 ALA A C 1
ATOM 560 O O . ALA A 1 72 ? 19.790 -10.573 -0.639 1.00 90.31 72 ALA A O 1
ATOM 561 N N . ASN A 1 73 ? 20.686 -10.236 1.397 1.00 91.81 73 ASN A N 1
ATOM 562 C CA . ASN A 1 73 ? 21.027 -11.635 1.632 1.00 91.81 73 ASN A CA 1
ATOM 563 C C . ASN A 1 73 ? 19.867 -12.322 2.359 1.00 91.81 73 ASN A C 1
ATOM 565 O O . ASN A 1 73 ? 19.710 -12.173 3.572 1.00 91.81 73 ASN A O 1
ATOM 569 N N . TYR A 1 74 ? 19.037 -13.033 1.601 1.00 87.06 74 TYR A N 1
ATOM 570 C CA . TYR A 1 74 ? 17.957 -13.843 2.152 1.00 87.06 74 TYR A CA 1
ATOM 571 C C . TYR A 1 74 ? 18.468 -15.264 2.406 1.00 87.06 74 TYR A C 1
ATOM 573 O O . TYR A 1 74 ? 18.940 -15.928 1.484 1.00 87.06 74 TYR A O 1
ATOM 581 N N . ALA A 1 75 ? 18.367 -15.735 3.651 1.00 83.25 75 ALA A N 1
ATOM 582 C CA . ALA A 1 75 ? 18.500 -17.160 3.936 1.00 83.25 75 ALA A CA 1
ATOM 583 C C . ALA A 1 75 ? 17.200 -17.877 3.512 1.00 83.25 75 ALA A C 1
ATOM 585 O O . ALA A 1 75 ? 16.125 -17.320 3.759 1.00 83.25 75 ALA A O 1
ATOM 586 N N . PRO A 1 76 ? 17.283 -19.052 2.860 1.00 68.38 76 PRO A N 1
ATOM 587 C CA . PRO A 1 76 ? 16.114 -19.873 2.553 1.00 68.38 76 PRO A CA 1
ATOM 588 C C . PRO A 1 76 ? 15.429 -20.420 3.812 1.00 68.38 76 PRO A C 1
ATOM 590 O O . PRO A 1 76 ? 16.121 -20.603 4.843 1.00 68.38 76 PRO A O 1
#

pLDDT: mean 90.73, std 6.66, range [65.25, 97.75]

Secondary structure (DSSP, 8-state):
-HHHH---SSS-TT---EEEEETTTEEEEEEE-SS----------GGGHHHHHHH--TTTTT--TTT---------

Radius of gyration: 19.31 Å; chains: 1; bounding box: 40×33×50 Å

Foldseek 3Di:
DCVVPNDDPDQDQFSDFDFDADPVRHTQWDRDTGNDDDDTDGDDDPVCVVVVCVVDVDPPPVDDVVVDDDDDDDDD